Protein AF-A0A8X6JJT2-F1 (afdb_monomer)

Secondary structure (DSSP, 8-state):
---HHHHHHHHHHHTTSSS-SB-TTTS-SB-SHHHHHH-TTS------SSHHHHHHHHHHHHHHHHHHS------

Mean predicted aligned error: 9.39 Å

Sequence (75 aa):
MRTGHDYLATQLHRIDVLISPGCQLCGFGTMNTDYLRTCSTLDHSKNYQDSNFKVAHLYWSGCHLMAQKPRMGVG

Foldseek 3Di:
DADPQQCPLVVCVVVVVDVDLAQPQQRDDGPGLVCLCVPPRFDPVDDDPDSVVSSVVSVVSSVVVCVVPDPPDDD

Organism: Trichonephila clavata (NCBI:txid2740835)

Structure (mmCIF, N/CA/C/O backbone):
data_AF-A0A8X6JJT2-F1
#
_entry.id   AF-A0A8X6JJT2-F1
#
loop_
_atom_site.group_PDB
_atom_site.id
_atom_site.type_symbol
_atom_site.label_atom_id
_atom_site.label_alt_id
_atom_site.label_comp_id
_atom_site.label_asym_id
_atom_site.label_entity_id
_atom_site.label_seq_id
_atom_site.pdbx_PDB_ins_code
_atom_site.Cartn_x
_atom_site.Cartn_y
_atom_site.Cartn_z
_atom_site.occupancy
_atom_site.B_iso_or_equiv
_atom_site.auth_seq_id
_atom_site.auth_comp_id
_atom_site.auth_asym_id
_atom_site.auth_atom_id
_atom_site.pdbx_PDB_model_num
ATOM 1 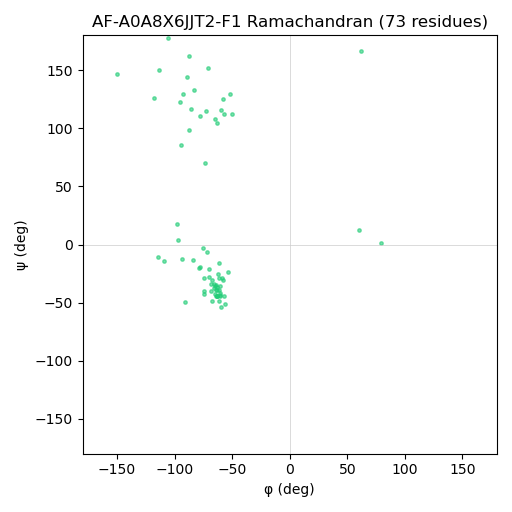N N . MET A 1 1 ? 10.011 -14.085 -8.489 1.00 38.19 1 MET A N 1
ATOM 2 C CA . MET A 1 1 ? 11.036 -13.768 -7.469 1.00 38.19 1 MET A CA 1
ATOM 3 C C . MET A 1 1 ? 10.382 -12.853 -6.441 1.00 38.19 1 MET A C 1
ATOM 5 O O . MET A 1 1 ? 9.889 -11.813 -6.845 1.00 38.19 1 MET A O 1
ATOM 9 N N . ARG A 1 2 ? 10.265 -13.276 -5.172 1.00 46.31 2 ARG A N 1
ATOM 10 C CA . ARG A 1 2 ? 9.691 -12.465 -4.076 1.00 46.31 2 ARG A CA 1
ATOM 11 C C . ARG A 1 2 ? 10.818 -11.607 -3.509 1.00 46.31 2 ARG A C 1
ATOM 13 O O . ARG A 1 2 ? 11.817 -12.157 -3.056 1.00 46.31 2 ARG A O 1
ATOM 20 N N . THR A 1 3 ? 10.704 -10.293 -3.614 1.00 54.22 3 THR A N 1
ATOM 21 C CA . THR A 1 3 ? 11.724 -9.355 -3.125 1.00 54.22 3 THR A CA 1
ATOM 22 C C . THR A 1 3 ? 11.466 -9.020 -1.655 1.00 54.22 3 THR A C 1
ATOM 24 O O . THR A 1 3 ? 10.368 -9.249 -1.152 1.00 54.22 3 THR A O 1
ATOM 27 N N . GLY A 1 4 ? 12.458 -8.479 -0.934 1.00 53.66 4 GLY A N 1
ATOM 28 C CA . GLY A 1 4 ? 12.315 -8.120 0.490 1.00 53.66 4 GLY A CA 1
ATOM 29 C C . GLY A 1 4 ? 11.112 -7.210 0.795 1.00 53.66 4 GLY A C 1
ATOM 30 O O . GLY A 1 4 ? 10.564 -7.259 1.894 1.00 53.66 4 GLY A O 1
ATOM 31 N N . HIS A 1 5 ? 10.634 -6.456 -0.200 1.00 52.94 5 HIS A N 1
ATOM 32 C CA . HIS A 1 5 ? 9.440 -5.615 -0.107 1.00 52.94 5 HIS A CA 1
ATOM 33 C C . HIS A 1 5 ? 8.132 -6.410 0.044 1.00 52.94 5 HIS A C 1
ATOM 35 O O . HIS A 1 5 ? 7.226 -5.952 0.736 1.00 52.94 5 HIS A O 1
ATOM 41 N N . ASP A 1 6 ? 8.044 -7.624 -0.510 1.00 58.53 6 ASP A N 1
ATOM 42 C CA . ASP A 1 6 ? 6.859 -8.488 -0.401 1.00 58.53 6 ASP A CA 1
ATOM 43 C C . ASP A 1 6 ? 6.657 -9.043 1.020 1.00 58.53 6 ASP A C 1
ATOM 45 O O . ASP A 1 6 ? 5.554 -9.444 1.393 1.00 58.53 6 ASP A O 1
ATOM 49 N N . TYR A 1 7 ? 7.723 -9.066 1.824 1.00 64.31 7 TYR A N 1
ATOM 50 C CA . TYR A 1 7 ? 7.692 -9.534 3.208 1.00 64.31 7 TYR A CA 1
ATOM 51 C C . TYR A 1 7 ? 7.476 -8.418 4.224 1.00 64.31 7 TYR A C 1
ATOM 53 O O . TYR A 1 7 ? 7.162 -8.727 5.370 1.00 64.31 7 TYR A O 1
ATOM 61 N N . LEU A 1 8 ? 7.592 -7.145 3.838 1.00 68.50 8 LEU A N 1
ATOM 62 C CA . LEU A 1 8 ? 7.571 -6.036 4.790 1.00 68.50 8 LEU A CA 1
ATOM 63 C C . LEU A 1 8 ? 6.244 -5.966 5.560 1.00 68.50 8 LEU A C 1
ATOM 65 O O . LEU A 1 8 ? 6.259 -5.944 6.783 1.00 68.50 8 LEU A O 1
ATOM 69 N N . ALA A 1 9 ? 5.099 -6.035 4.876 1.00 64.31 9 ALA A N 1
ATOM 70 C CA . ALA A 1 9 ? 3.788 -6.008 5.536 1.00 64.31 9 ALA A CA 1
ATOM 71 C C . ALA A 1 9 ? 3.560 -7.226 6.453 1.00 64.31 9 ALA A C 1
ATOM 73 O O . ALA A 1 9 ? 3.027 -7.094 7.551 1.00 64.31 9 ALA A O 1
ATOM 74 N N . THR A 1 10 ? 4.013 -8.409 6.026 1.00 68.25 10 THR A N 1
ATOM 75 C CA . THR A 1 10 ? 3.907 -9.644 6.824 1.00 68.25 10 THR A CA 1
ATOM 76 C C . THR A 1 10 ? 4.812 -9.587 8.052 1.00 68.25 10 THR A C 1
ATOM 78 O O . THR A 1 10 ? 4.422 -10.012 9.136 1.00 68.25 10 THR A O 1
ATOM 81 N N . GLN A 1 11 ? 6.020 -9.050 7.897 1.00 70.44 11 GLN A N 1
ATOM 82 C CA . GLN A 1 11 ? 6.996 -8.956 8.971 1.00 70.44 11 GLN A CA 1
ATOM 83 C C . GLN A 1 11 ? 6.621 -7.865 9.975 1.00 70.44 11 GLN A C 1
ATOM 85 O O . GLN A 1 11 ? 6.717 -8.104 11.171 1.00 70.44 11 GLN A O 1
ATOM 90 N N . LEU A 1 12 ? 6.123 -6.716 9.506 1.00 67.62 12 LEU A N 1
ATOM 91 C CA . LEU A 1 12 ? 5.575 -5.659 10.359 1.00 67.62 12 LEU A CA 1
ATOM 92 C C . LEU A 1 12 ? 4.339 -6.137 11.131 1.00 67.62 12 LEU A C 1
ATOM 94 O O . LEU A 1 12 ? 4.182 -5.787 12.296 1.00 67.62 12 LEU A O 1
ATOM 98 N N . HIS A 1 13 ? 3.490 -6.969 10.516 1.00 65.06 13 HIS A N 1
ATOM 99 C CA . HIS A 1 13 ? 2.386 -7.613 11.228 1.00 65.06 13 HIS A CA 1
ATOM 100 C C . HIS A 1 13 ? 2.883 -8.593 12.298 1.00 65.06 13 HIS A C 1
ATOM 102 O O . HIS A 1 13 ? 2.393 -8.582 13.419 1.00 65.06 13 HIS A O 1
ATOM 108 N N . ARG A 1 14 ? 3.906 -9.402 11.987 1.00 72.62 14 ARG A N 1
ATOM 109 C CA . ARG A 1 14 ? 4.513 -10.338 12.950 1.00 72.62 14 ARG A CA 1
ATOM 110 C C . ARG A 1 14 ? 5.088 -9.668 14.197 1.00 72.62 14 ARG A C 1
ATOM 112 O O . ARG A 1 14 ? 5.154 -10.324 15.228 1.00 72.62 14 ARG A O 1
ATOM 119 N N . ILE A 1 15 ? 5.530 -8.415 14.100 1.00 78.69 15 ILE A N 1
ATOM 120 C CA . ILE A 1 15 ? 6.054 -7.643 15.238 1.00 78.69 15 ILE A CA 1
ATOM 121 C C . ILE A 1 15 ? 5.007 -6.696 15.849 1.00 78.69 15 ILE A C 1
ATOM 123 O O . ILE A 1 15 ? 5.379 -5.753 16.538 1.00 78.69 15 ILE A O 1
ATOM 127 N N . ASP A 1 16 ? 3.719 -6.917 15.564 1.00 66.38 16 ASP A N 1
ATOM 128 C CA . ASP A 1 16 ? 2.570 -6.144 16.072 1.00 66.38 16 ASP A CA 1
ATOM 129 C C . ASP A 1 16 ? 2.574 -4.641 15.708 1.00 66.38 16 ASP A C 1
ATOM 131 O O . ASP A 1 16 ? 1.782 -3.847 16.203 1.00 66.38 16 ASP A O 1
ATOM 135 N N . VAL A 1 17 ? 3.434 -4.222 14.774 1.00 65.94 17 VAL A N 1
ATOM 136 C CA . VAL A 1 17 ? 3.461 -2.838 14.264 1.00 65.94 17 VAL A CA 1
ATOM 137 C C . VAL A 1 17 ? 2.285 -2.580 13.315 1.00 65.94 17 VAL A C 1
ATOM 139 O O . VAL A 1 17 ? 1.794 -1.457 13.197 1.00 65.94 17 VAL A O 1
ATOM 142 N N . LEU A 1 18 ? 1.814 -3.621 12.6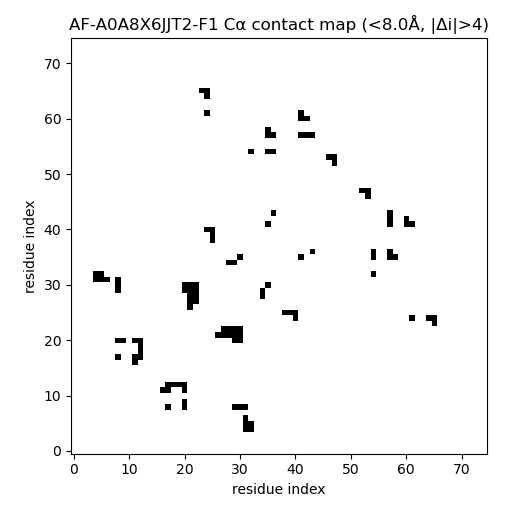26 1.00 63.97 18 LEU A N 1
ATOM 143 C CA . LEU A 1 18 ? 0.648 -3.577 11.746 1.00 63.97 18 LEU A CA 1
ATOM 144 C C . LEU A 1 18 ? -0.436 -4.522 12.270 1.00 63.97 18 LEU A C 1
ATOM 146 O O . LEU A 1 18 ? -0.203 -5.716 12.399 1.00 63.97 18 LEU A O 1
ATOM 150 N N . ILE A 1 19 ? -1.653 -4.007 12.474 1.00 62.84 19 ILE A N 1
ATOM 151 C CA . ILE A 1 19 ? -2.805 -4.788 12.976 1.00 62.84 19 ILE A CA 1
ATOM 152 C C . ILE A 1 19 ? -3.187 -5.937 12.028 1.00 62.84 19 ILE A C 1
ATOM 154 O O . ILE A 1 19 ? -3.702 -6.966 12.450 1.00 62.84 19 ILE A O 1
ATOM 158 N N . SER A 1 20 ? -2.929 -5.785 10.729 1.00 67.81 20 SER A N 1
ATOM 159 C CA . SER A 1 20 ? -3.181 -6.825 9.736 1.00 67.81 20 SER A CA 1
ATOM 160 C C . SER A 1 20 ? -2.181 -6.701 8.588 1.00 67.81 20 SER A C 1
ATOM 162 O O . SER A 1 20 ? -1.821 -5.578 8.222 1.00 67.81 20 SER A O 1
ATOM 164 N N . PRO A 1 21 ? -1.764 -7.821 7.967 1.00 66.62 21 PRO A N 1
ATOM 165 C CA . PRO A 1 21 ? -0.998 -7.782 6.724 1.00 66.62 21 PRO A CA 1
ATOM 166 C C . PRO A 1 21 ? -1.883 -7.360 5.534 1.00 66.62 21 PRO A C 1
ATOM 168 O O . PRO A 1 21 ? -1.387 -7.184 4.418 1.00 66.62 21 PRO A O 1
ATOM 171 N N . GLY A 1 22 ? -3.196 -7.226 5.761 1.00 72.69 22 GLY A N 1
ATOM 172 C CA . GLY A 1 22 ? -4.177 -6.807 4.778 1.00 72.69 22 GLY A CA 1
ATOM 173 C C . GLY A 1 22 ? -4.066 -5.331 4.397 1.00 72.69 22 GLY A C 1
ATOM 174 O O . GLY A 1 22 ? -3.659 -4.492 5.207 1.00 72.69 22 GLY A O 1
ATOM 175 N N . CYS A 1 23 ? -4.467 -4.987 3.172 1.00 77.50 23 CYS A N 1
ATOM 176 C CA . CYS A 1 23 ? -4.540 -3.593 2.749 1.00 77.50 23 CYS A CA 1
ATOM 177 C C . CYS A 1 23 ? -5.508 -2.806 3.644 1.00 77.50 23 CYS A C 1
ATOM 179 O O . CYS A 1 23 ? -6.711 -3.047 3.642 1.00 77.50 23 CYS A O 1
ATOM 181 N N . GLN A 1 24 ? -4.998 -1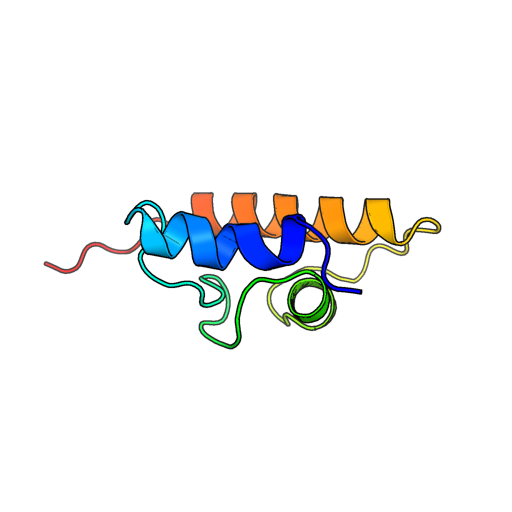.819 4.382 1.00 75.06 24 GLN A N 1
ATOM 182 C CA . GLN A 1 24 ? -5.817 -1.006 5.294 1.00 75.06 24 GLN A CA 1
ATOM 183 C C . GLN A 1 24 ? -6.700 0.022 4.560 1.00 75.06 24 GLN A C 1
ATOM 185 O O . GLN A 1 24 ? -7.457 0.750 5.195 1.00 75.06 24 GLN A O 1
ATOM 190 N N . LEU A 1 25 ? -6.588 0.119 3.231 1.00 77.38 25 LEU A N 1
ATOM 191 C CA . LEU A 1 25 ? -7.335 1.082 2.421 1.00 77.38 25 LEU A CA 1
ATOM 192 C C . LEU A 1 25 ? -8.665 0.512 1.933 1.00 77.38 25 LEU A C 1
ATOM 194 O O . LEU A 1 25 ? -9.698 1.162 2.090 1.00 77.38 25 LEU A O 1
ATOM 198 N N . CYS A 1 26 ? -8.620 -0.692 1.363 1.00 81.44 26 CYS A N 1
ATOM 199 C CA . CYS A 1 26 ? -9.775 -1.393 0.804 1.00 81.44 26 CYS A CA 1
ATOM 200 C C . CYS A 1 26 ? -10.210 -2.604 1.643 1.00 81.44 26 CYS A C 1
ATOM 202 O O . CYS A 1 26 ? -11.298 -3.120 1.421 1.00 81.44 26 CYS A O 1
ATOM 204 N N . GLY A 1 27 ? -9.384 -3.070 2.587 1.00 73.75 27 GLY A N 1
ATOM 205 C CA . GLY A 1 27 ? -9.673 -4.232 3.433 1.00 73.75 27 GLY A CA 1
ATOM 206 C C . GLY A 1 27 ? -9.435 -5.592 2.768 1.00 73.75 27 GLY A C 1
ATOM 207 O O . GLY A 1 27 ? -9.656 -6.617 3.405 1.00 73.75 27 GLY A O 1
ATOM 208 N N . PHE A 1 28 ? -8.964 -5.628 1.517 1.00 76.31 28 PHE A N 1
ATOM 209 C CA . PHE A 1 28 ? -8.752 -6.862 0.756 1.00 76.31 28 PHE A CA 1
ATOM 210 C C . PHE A 1 28 ? -7.268 -7.111 0.476 1.00 76.31 28 PHE A C 1
ATOM 212 O O . PHE A 1 28 ? -6.502 -6.167 0.314 1.00 76.31 28 PHE A O 1
ATOM 219 N N . GLY A 1 29 ? -6.882 -8.389 0.376 1.00 73.25 29 GLY A N 1
ATOM 220 C CA . GLY A 1 29 ? -5.545 -8.829 -0.045 1.00 73.25 29 GLY A CA 1
ATOM 221 C C . GLY A 1 29 ? -4.388 -8.378 0.856 1.00 73.25 29 GLY A C 1
ATOM 222 O O . GLY A 1 29 ? -4.533 -7.523 1.723 1.00 73.25 29 GLY A O 1
ATOM 223 N N . THR A 1 30 ? -3.210 -8.970 0.668 1.00 77.06 30 THR A N 1
ATOM 224 C CA . THR A 1 30 ? -1.985 -8.555 1.372 1.00 77.06 30 THR A CA 1
ATOM 225 C C . THR A 1 30 ? -1.354 -7.378 0.646 1.00 77.06 30 THR A C 1
ATOM 227 O O . THR A 1 30 ? -1.185 -7.451 -0.566 1.00 77.06 30 THR A O 1
ATOM 230 N N . MET A 1 31 ? -0.953 -6.323 1.363 1.00 72.25 31 MET A N 1
ATOM 231 C CA . MET A 1 31 ? -0.331 -5.138 0.754 1.00 72.25 31 MET A CA 1
ATOM 232 C C . MET A 1 31 ? 1.116 -5.410 0.299 1.00 72.25 31 MET A C 1
ATOM 234 O O . MET A 1 31 ? 2.077 -4.938 0.901 1.00 72.25 31 MET A O 1
ATOM 238 N N . ASN A 1 32 ? 1.261 -6.210 -0.755 1.00 77.19 32 ASN A N 1
ATOM 239 C CA . ASN A 1 32 ? 2.515 -6.538 -1.429 1.00 77.19 32 ASN A CA 1
ATOM 240 C C . ASN A 1 32 ? 2.624 -5.796 -2.776 1.00 77.19 32 ASN A C 1
ATOM 242 O O . ASN A 1 32 ? 1.711 -5.072 -3.181 1.00 77.19 32 ASN A O 1
ATOM 246 N N . THR A 1 33 ? 3.748 -5.958 -3.479 1.00 76.38 33 THR A N 1
ATOM 247 C CA . THR A 1 33 ? 4.015 -5.236 -4.732 1.00 76.38 33 THR A CA 1
ATOM 248 C C . THR A 1 33 ? 2.992 -5.527 -5.829 1.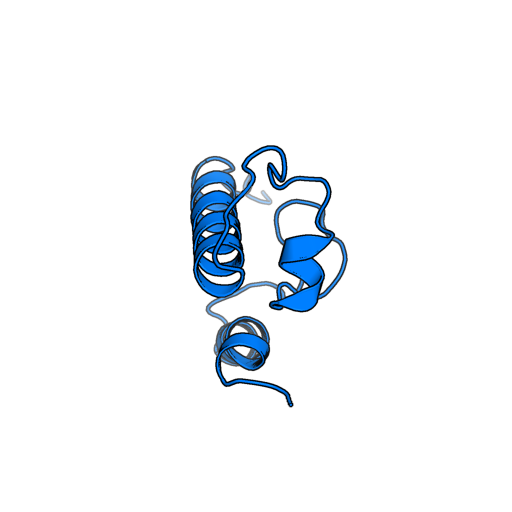00 76.38 33 THR A C 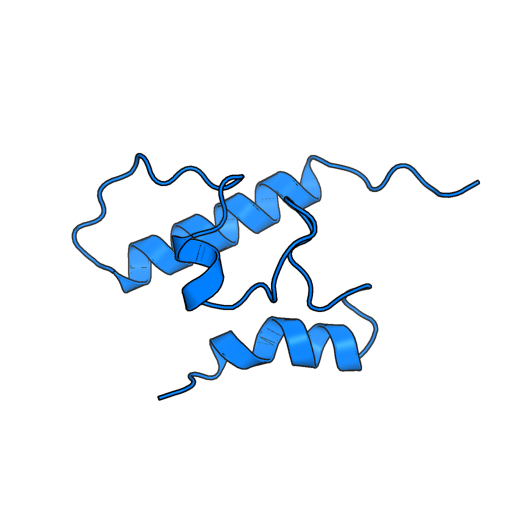1
ATOM 250 O O . THR A 1 33 ? 2.646 -4.623 -6.591 1.00 76.38 33 THR A O 1
ATOM 253 N N . AS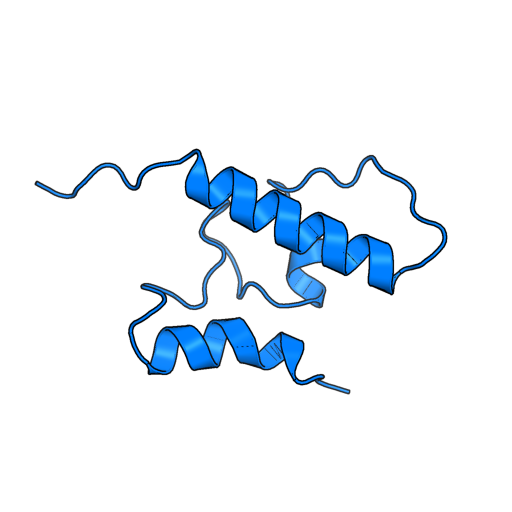P A 1 34 ? 2.504 -6.763 -5.905 1.00 80.94 34 ASP A N 1
ATOM 254 C CA . ASP A 1 34 ? 1.475 -7.165 -6.864 1.00 80.94 34 ASP A CA 1
ATOM 255 C C . ASP A 1 34 ? 0.136 -6.485 -6.542 1.00 80.94 34 ASP A C 1
ATOM 257 O O . ASP A 1 34 ? -0.444 -5.795 -7.380 1.00 80.94 34 ASP A O 1
ATOM 261 N N . TYR A 1 35 ? -0.268 -6.538 -5.273 1.00 82.19 35 TYR A N 1
ATOM 262 C CA . TYR A 1 35 ? -1.513 -5.956 -4.792 1.00 82.19 35 TYR A CA 1
ATOM 263 C C . TYR A 1 35 ? -1.558 -4.429 -4.925 1.00 82.19 35 TYR A C 1
ATOM 265 O O . TYR A 1 35 ? -2.605 -3.862 -5.231 1.00 82.19 35 TYR A O 1
ATOM 273 N N . LEU A 1 36 ? -0.428 -3.731 -4.757 1.00 79.75 36 LEU A N 1
ATOM 274 C CA . LEU A 1 36 ? -0.354 -2.278 -4.980 1.00 79.75 36 LEU A CA 1
ATOM 275 C C . LEU A 1 36 ? -0.775 -1.888 -6.407 1.00 79.75 36 LEU A C 1
ATOM 277 O O . LEU A 1 36 ? -1.335 -0.811 -6.617 1.00 79.75 36 LEU A O 1
ATOM 281 N N . ARG A 1 37 ? -0.541 -2.761 -7.393 1.00 81.50 37 ARG A N 1
ATOM 282 C CA . ARG A 1 37 ? -0.899 -2.515 -8.798 1.00 81.50 37 ARG A CA 1
ATOM 283 C C . ARG A 1 37 ? -2.384 -2.730 -9.079 1.00 81.50 37 ARG A C 1
ATOM 285 O O . ARG A 1 37 ? -2.867 -2.214 -10.079 1.00 81.50 37 ARG A O 1
ATOM 292 N N . THR A 1 38 ? -3.090 -3.457 -8.217 1.00 83.12 38 THR A N 1
ATOM 293 C CA . THR A 1 38 ? -4.505 -3.818 -8.399 1.00 83.12 38 THR A CA 1
ATOM 294 C C . THR A 1 38 ? -5.434 -3.191 -7.359 1.00 83.12 38 THR A C 1
ATOM 296 O O . THR A 1 38 ? -6.651 -3.277 -7.500 1.00 83.12 38 THR A O 1
ATOM 299 N N . CYS A 1 39 ? -4.898 -2.580 -6.298 1.00 84.75 39 CYS A N 1
ATOM 300 C CA . CYS A 1 39 ? -5.686 -1.981 -5.223 1.00 84.75 39 CYS A CA 1
ATOM 301 C C . CYS A 1 39 ? -6.521 -0.798 -5.732 1.00 84.75 39 CYS A C 1
ATOM 303 O O . CYS A 1 39 ? -5.987 0.281 -5.965 1.00 84.75 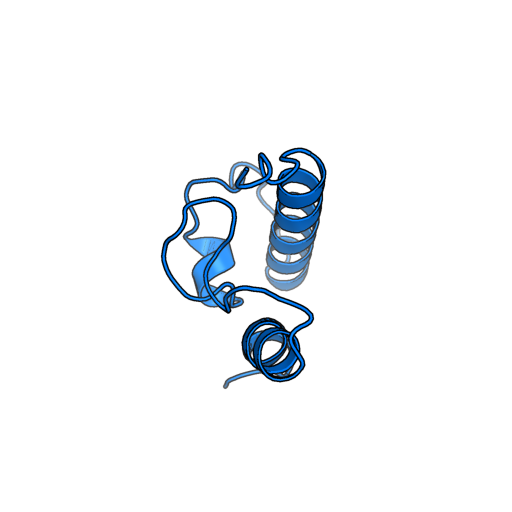39 CYS A O 1
ATOM 305 N N . SER A 1 40 ? -7.838 -0.971 -5.830 1.00 84.12 40 SER A N 1
ATOM 306 C CA . SER A 1 40 ? -8.767 0.024 -6.389 1.00 84.12 40 SER A CA 1
ATOM 307 C C . SER A 1 40 ? -8.826 1.360 -5.640 1.00 84.12 40 SER A C 1
ATOM 309 O O . SER A 1 40 ? -9.345 2.335 -6.171 1.00 84.12 40 SER A O 1
ATOM 311 N N . THR A 1 41 ? -8.322 1.424 -4.404 1.00 84.38 41 THR A N 1
ATOM 312 C CA . THR A 1 41 ? -8.257 2.666 -3.614 1.00 84.38 41 THR A CA 1
ATOM 313 C C . THR A 1 41 ? -7.022 3.514 -3.927 1.00 84.38 41 THR A C 1
ATOM 315 O O . THR A 1 41 ? -6.961 4.671 -3.518 1.00 84.38 41 THR A O 1
ATOM 318 N N . LEU A 1 42 ? -6.026 2.961 -4.623 1.00 83.88 42 LEU A N 1
ATOM 319 C CA . LEU A 1 42 ? -4.849 3.711 -5.051 1.00 83.88 42 LEU A CA 1
ATOM 320 C C . LEU A 1 42 ? -5.091 4.345 -6.419 1.00 83.88 42 LEU A C 1
ATOM 322 O O . LEU A 1 42 ? -5.721 3.758 -7.292 1.00 83.88 42 LEU A O 1
ATOM 326 N N . ASP A 1 43 ? -4.552 5.545 -6.608 1.00 82.81 43 ASP A N 1
ATOM 327 C CA . ASP A 1 43 ? -4.601 6.225 -7.896 1.00 82.81 43 ASP A CA 1
ATOM 328 C C . ASP A 1 43 ? -3.548 5.648 -8.856 1.00 82.81 43 ASP A C 1
ATOM 330 O O . ASP A 1 43 ? -2.339 5.839 -8.684 1.00 82.81 43 ASP A O 1
ATOM 334 N N . HIS A 1 44 ? -4.018 4.952 -9.892 1.00 81.62 44 HIS A N 1
ATOM 335 C CA . HIS A 1 44 ? -3.185 4.411 -10.970 1.00 81.62 44 HIS A CA 1
ATOM 336 C C . HIS A 1 44 ? -3.143 5.291 -12.223 1.00 81.62 44 HIS A C 1
ATOM 338 O O . HIS A 1 44 ? -2.523 4.883 -13.207 1.00 81.62 44 HIS A O 1
ATOM 344 N N . SER A 1 45 ? -3.772 6.472 -12.213 1.00 78.00 45 SER A N 1
ATOM 345 C CA . SER A 1 45 ? -3.847 7.371 -13.377 1.00 78.00 45 SER A CA 1
ATOM 346 C C . SER A 1 45 ? -2.475 7.866 -13.839 1.00 78.00 45 SER A C 1
ATOM 348 O O . SER A 1 45 ? -2.273 8.172 -15.016 1.00 78.00 45 SER A O 1
ATOM 350 N N . LYS A 1 46 ? -1.497 7.900 -12.927 1.00 76.81 46 LYS A N 1
ATOM 351 C CA . LYS A 1 46 ? -0.130 8.304 -13.242 1.00 76.81 46 LYS A CA 1
ATOM 352 C C . LYS A 1 46 ? 0.593 7.229 -14.047 1.00 76.81 46 LYS A C 1
ATOM 354 O O . LYS A 1 46 ? 0.895 6.133 -13.564 1.00 76.81 46 LYS A O 1
ATOM 359 N N . ASN A 1 47 ? 0.919 7.590 -15.283 1.00 74.44 47 ASN A N 1
ATOM 360 C CA . ASN A 1 47 ? 1.670 6.739 -16.188 1.00 74.44 47 ASN A CA 1
ATOM 361 C C . ASN A 1 47 ? 3.175 6.963 -15.979 1.00 74.44 47 ASN A C 1
ATOM 363 O O . ASN A 1 47 ? 3.752 7.940 -16.452 1.00 74.44 47 ASN A O 1
ATOM 367 N N . TYR A 1 48 ? 3.797 6.078 -15.207 1.00 77.19 48 TYR A N 1
ATOM 368 C CA . TYR A 1 48 ? 5.238 6.087 -14.971 1.00 77.19 48 TYR A CA 1
ATOM 369 C C . TYR A 1 48 ? 5.936 5.187 -15.987 1.00 77.19 48 TYR A C 1
ATOM 371 O O . TYR A 1 48 ? 5.558 4.026 -16.131 1.00 77.19 48 TYR A O 1
ATOM 379 N N . GLN A 1 49 ? 6.977 5.705 -16.647 1.00 79.62 49 GLN A N 1
ATOM 380 C CA . GLN A 1 49 ? 7.814 4.900 -17.547 1.00 79.62 49 GLN A CA 1
ATOM 381 C C . GLN A 1 49 ? 8.584 3.811 -16.782 1.00 79.62 49 GLN A C 1
ATOM 383 O O . GLN A 1 49 ? 8.759 2.708 -17.292 1.00 79.62 49 GLN A O 1
ATOM 388 N N . ASP A 1 50 ? 8.993 4.097 -15.540 1.00 81.94 50 ASP A N 1
ATOM 389 C CA . ASP A 1 50 ? 9.664 3.132 -14.671 1.00 81.94 50 ASP A CA 1
ATOM 390 C C . ASP A 1 50 ? 8.679 2.424 -13.725 1.00 81.94 50 ASP A C 1
ATOM 392 O O . ASP A 1 50 ? 7.977 3.040 -12.914 1.00 81.94 50 ASP A O 1
ATOM 396 N N . SER A 1 51 ? 8.651 1.093 -13.815 1.00 76.31 51 SER A N 1
ATOM 397 C CA . SER A 1 51 ? 7.738 0.255 -13.031 1.00 76.31 51 SER A CA 1
ATOM 398 C C . SER A 1 51 ? 8.082 0.222 -11.540 1.00 76.31 51 SER A C 1
ATOM 400 O O . SER A 1 51 ? 7.178 0.041 -10.721 1.00 76.31 51 SER A O 1
ATOM 402 N N . ASN A 1 52 ? 9.351 0.408 -11.162 1.00 74.88 52 ASN A N 1
ATOM 403 C CA . ASN A 1 52 ? 9.749 0.444 -9.752 1.00 74.88 52 ASN A CA 1
ATOM 404 C C . ASN A 1 52 ? 9.317 1.763 -9.104 1.00 74.88 52 ASN A C 1
ATOM 406 O O . ASN A 1 52 ? 8.743 1.764 -8.014 1.00 74.88 52 ASN A O 1
ATOM 410 N N . PHE A 1 53 ? 9.493 2.874 -9.815 1.00 76.62 53 PHE A N 1
ATOM 411 C CA . PHE A 1 53 ? 9.047 4.197 -9.408 1.00 76.62 53 PHE A CA 1
ATOM 412 C C . PHE A 1 53 ? 7.523 4.250 -9.256 1.00 76.62 53 PHE A C 1
ATOM 414 O O . PHE A 1 53 ? 7.018 4.802 -8.277 1.00 76.62 53 PHE A O 1
ATOM 421 N N . LYS A 1 54 ? 6.782 3.589 -10.158 1.00 81.19 54 LYS A N 1
ATOM 422 C CA . LYS A 1 54 ? 5.326 3.411 -10.033 1.00 81.19 54 LYS A CA 1
ATOM 423 C C . LYS A 1 54 ? 4.942 2.736 -8.719 1.00 81.19 54 LYS A C 1
ATOM 425 O O . LYS A 1 54 ? 4.077 3.232 -8.002 1.00 81.19 54 LYS A O 1
ATOM 430 N N . VAL A 1 55 ? 5.577 1.606 -8.401 1.00 80.19 55 VAL A N 1
ATOM 431 C CA . VAL A 1 55 ? 5.296 0.838 -7.177 1.00 80.19 55 VAL A CA 1
ATOM 432 C C . VAL A 1 55 ? 5.626 1.658 -5.931 1.00 80.19 55 VAL A C 1
ATOM 434 O O . VAL A 1 55 ? 4.812 1.709 -5.010 1.00 80.19 55 VAL A O 1
ATOM 437 N N . ALA A 1 56 ? 6.772 2.343 -5.914 1.00 79.12 56 ALA A N 1
ATOM 438 C CA . ALA A 1 56 ? 7.155 3.211 -4.806 1.00 79.12 56 ALA A CA 1
ATOM 439 C C . ALA A 1 56 ? 6.142 4.351 -4.600 1.00 79.12 56 ALA A C 1
ATOM 441 O O . ALA A 1 56 ? 5.721 4.605 -3.472 1.00 79.12 56 ALA A O 1
ATOM 442 N N . HIS A 1 57 ? 5.690 5.000 -5.678 1.00 83.56 57 HIS A N 1
ATOM 443 C CA . HIS A 1 57 ? 4.677 6.053 -5.592 1.00 83.56 57 HIS A CA 1
ATOM 444 C C . HIS A 1 57 ? 3.336 5.529 -5.059 1.00 83.56 57 HIS A C 1
ATOM 446 O O . HIS A 1 57 ? 2.734 6.162 -4.192 1.00 83.56 57 HIS A O 1
ATOM 452 N N . LEU A 1 58 ? 2.869 4.374 -5.545 1.00 83.19 58 LEU A N 1
ATOM 453 C CA . LEU A 1 58 ? 1.636 3.733 -5.072 1.00 83.19 58 LEU A CA 1
ATOM 454 C C . LEU A 1 58 ? 1.717 3.381 -3.582 1.00 83.19 58 LEU A C 1
ATOM 456 O O . LEU A 1 58 ? 0.771 3.639 -2.841 1.00 83.19 58 LEU A O 1
ATOM 460 N N . TYR A 1 59 ? 2.862 2.865 -3.130 1.00 81.19 59 TYR A N 1
ATOM 461 C CA . TYR A 1 59 ? 3.111 2.578 -1.719 1.00 81.19 59 TYR A CA 1
ATOM 462 C C . TYR A 1 59 ? 3.007 3.839 -0.855 1.00 81.19 59 TYR A C 1
ATOM 464 O O . TYR A 1 59 ? 2.2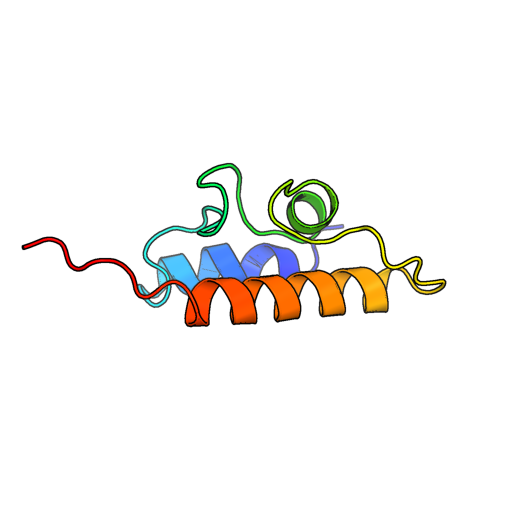13 3.876 0.084 1.00 81.19 59 TYR A O 1
ATOM 472 N N . TRP A 1 60 ? 3.752 4.895 -1.196 1.00 80.69 60 TRP A N 1
ATOM 473 C CA . TRP A 1 60 ? 3.742 6.135 -0.416 1.00 80.69 60 TRP A CA 1
ATOM 474 C C . TRP A 1 60 ? 2.387 6.840 -0.453 1.00 80.69 60 TRP A C 1
ATOM 476 O O . TRP A 1 60 ? 1.953 7.370 0.568 1.00 80.69 60 TRP A O 1
ATOM 486 N N . SER A 1 61 ? 1.683 6.786 -1.586 1.00 84.00 61 SER A N 1
ATOM 487 C CA . SER A 1 61 ? 0.300 7.267 -1.690 1.00 84.00 61 SER A CA 1
ATOM 488 C C . SER A 1 61 ? -0.614 6.499 -0.736 1.00 84.00 61 SER A C 1
ATOM 490 O O . SER A 1 61 ? -1.405 7.100 -0.015 1.00 84.00 61 SER A O 1
ATOM 492 N N . GLY A 1 62 ? -0.455 5.175 -0.666 1.00 81.56 62 GLY A N 1
ATOM 493 C CA . GLY A 1 62 ? -1.183 4.341 0.279 1.00 81.56 62 GLY A CA 1
ATOM 494 C C . GLY A 1 62 ? -0.866 4.669 1.735 1.00 81.56 62 GLY A C 1
ATOM 495 O O . GLY A 1 62 ? -1.786 4.809 2.535 1.00 81.56 62 GLY A O 1
ATOM 496 N N . CYS A 1 63 ? 0.409 4.866 2.083 1.00 77.38 63 CYS A N 1
ATOM 497 C CA . CYS A 1 63 ? 0.817 5.334 3.411 1.00 77.38 63 CYS A CA 1
ATOM 498 C C . CYS A 1 63 ? 0.169 6.670 3.771 1.00 77.38 63 CYS A C 1
ATOM 500 O O . CYS A 1 63 ? -0.342 6.828 4.877 1.00 77.38 63 CYS A O 1
ATOM 502 N N . HIS A 1 64 ? 0.147 7.607 2.828 1.00 81.56 64 HIS A N 1
ATOM 503 C CA . HIS A 1 64 ? -0.457 8.914 3.026 1.00 81.56 64 HIS A CA 1
ATOM 504 C C . HIS A 1 64 ? -1.975 8.802 3.256 1.00 81.56 64 HIS A C 1
ATOM 506 O O . HIS A 1 64 ? -2.502 9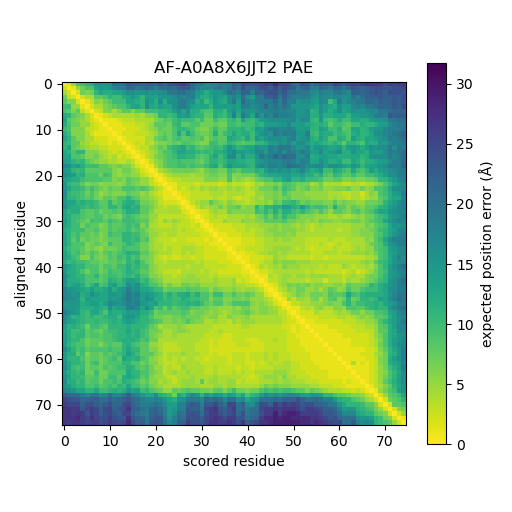.394 4.194 1.00 81.56 64 HIS A O 1
ATOM 512 N N . LEU A 1 65 ? -2.674 7.981 2.468 1.00 80.69 65 LEU A N 1
ATOM 513 C CA . LEU A 1 65 ? -4.105 7.713 2.647 1.00 80.69 65 LEU A CA 1
ATOM 514 C C . LEU A 1 65 ? -4.412 7.020 3.985 1.00 80.69 65 LEU A C 1
ATOM 516 O O . LEU A 1 65 ? -5.403 7.350 4.632 1.00 80.69 65 LEU A O 1
ATOM 520 N N . MET A 1 66 ? -3.562 6.087 4.422 1.00 75.56 66 MET A N 1
ATOM 521 C CA . MET A 1 66 ? -3.686 5.445 5.736 1.00 75.56 66 MET A CA 1
ATOM 522 C C . MET A 1 66 ? -3.466 6.439 6.881 1.00 75.56 66 MET A C 1
ATOM 524 O O . MET A 1 66 ? -4.162 6.360 7.885 1.00 75.56 66 MET A O 1
ATOM 528 N N . ALA A 1 67 ? -2.535 7.384 6.732 1.00 77.88 67 ALA A N 1
ATOM 529 C CA . ALA A 1 67 ? -2.305 8.435 7.721 1.00 77.88 67 ALA A CA 1
ATOM 530 C C . ALA A 1 67 ? -3.473 9.435 7.794 1.00 77.88 67 ALA A C 1
ATOM 532 O O . ALA A 1 67 ? -3.796 9.926 8.871 1.00 77.88 67 ALA A O 1
ATOM 533 N N . GLN A 1 68 ? -4.129 9.713 6.661 1.00 76.38 68 GLN A N 1
ATOM 534 C CA . GLN A 1 68 ? -5.296 10.600 6.592 1.00 76.38 68 GLN A CA 1
ATOM 535 C C . GLN A 1 68 ? -6.607 9.951 7.055 1.00 76.38 68 GLN A C 1
ATOM 537 O O . GLN A 1 68 ? -7.550 10.668 7.383 1.00 76.38 68 GLN A O 1
ATOM 542 N N . LYS A 1 69 ? -6.698 8.617 7.081 1.00 63.34 69 LYS A N 1
ATOM 543 C CA . LYS A 1 69 ? -7.804 7.887 7.711 1.00 63.34 69 LYS A CA 1
ATOM 544 C C . LYS A 1 69 ? -7.391 7.511 9.138 1.00 63.34 69 LYS A C 1
ATOM 546 O O . LYS A 1 69 ? -6.906 6.393 9.331 1.00 63.34 69 LYS A O 1
ATOM 551 N N . PRO A 1 70 ? -7.568 8.383 10.154 1.00 52.88 70 PRO A N 1
ATOM 552 C CA . PRO A 1 70 ? -7.402 7.932 11.523 1.00 52.88 70 PRO A CA 1
ATOM 553 C C . PRO A 1 70 ? -8.385 6.780 11.718 1.00 52.88 70 PRO A C 1
ATOM 555 O O . PRO A 1 70 ? -9.571 6.907 11.405 1.00 52.88 70 PRO A O 1
ATOM 558 N N . ARG A 1 71 ? -7.877 5.626 12.161 1.00 56.75 71 ARG A N 1
ATOM 559 C CA . ARG A 1 71 ? -8.722 4.519 12.607 1.00 56.75 71 ARG A CA 1
ATOM 560 C C . ARG A 1 71 ? -9.705 5.130 13.598 1.00 56.75 71 ARG A C 1
ATOM 562 O O . ARG A 1 71 ? -9.282 5.622 14.642 1.00 56.75 71 ARG A O 1
ATOM 569 N N . MET A 1 72 ? -10.983 5.170 13.238 1.00 44.38 72 MET A N 1
ATOM 570 C CA . MET A 1 72 ? -12.030 5.514 14.184 1.00 44.38 72 MET A CA 1
ATOM 571 C C . MET A 1 72 ? -11.882 4.492 15.307 1.00 44.38 72 MET A C 1
ATOM 573 O O . MET A 1 72 ? -11.969 3.288 15.059 1.00 44.38 72 MET A O 1
ATOM 577 N N . GLY A 1 73 ? -11.469 4.977 16.478 1.00 38.88 73 GLY A N 1
ATOM 578 C CA . GLY A 1 73 ? -11.226 4.146 17.642 1.00 38.88 73 GLY A CA 1
ATOM 579 C C . GLY A 1 73 ? -12.454 3.288 17.895 1.00 38.88 73 GLY A C 1
ATOM 580 O O . GLY A 1 73 ? -13.576 3.791 17.907 1.00 38.88 73 GLY A O 1
ATOM 581 N N . VAL A 1 74 ? -12.230 1.990 18.055 1.00 41.12 74 VAL A N 1
ATOM 582 C CA . VAL A 1 74 ? -13.179 1.129 18.750 1.00 41.12 74 VAL A CA 1
ATOM 583 C C . VAL A 1 74 ? -13.249 1.644 20.186 1.00 41.12 74 VAL A C 1
ATOM 585 O O . VAL A 1 74 ? -12.284 1.516 20.939 1.00 41.12 74 VAL A O 1
ATOM 588 N N . GLY A 1 75 ? -14.341 2.344 20.494 1.00 34.91 75 GLY A N 1
ATOM 589 C CA . GLY A 1 75 ? -14.856 2.420 21.858 1.00 34.91 75 GLY A CA 1
ATOM 590 C C . GLY A 1 75 ? -15.430 1.079 22.288 1.00 34.91 75 GLY A C 1
ATOM 591 O O . GLY A 1 75 ? -15.701 0.240 21.395 1.00 34.91 75 GLY A O 1
#

Solvent-accessible surface area (backbone atoms only — not comparable to full-atom values): 4696 Å² total; per-residue (Å²): 138,88,54,78,66,55,44,44,41,53,50,37,25,73,69,68,75,29,98,53,38,43,24,88,82,77,69,55,63,55,57,25,72,71,41,59,78,66,41,85,81,52,84,72,84,72,86,57,93,47,70,66,60,42,52,52,50,42,50,54,51,48,53,52,53,53,66,72,48,69,75,77,72,84,125

pLDDT: mean 71.58, std 12.28, range [34.91, 84.75]

Radius of gyration: 12.83 Å; Cα contacts (8 Å, |Δi|>4): 57; chains: 1; bounding box: 27×24×39 Å